Protein AF-A0A2D5E9H7-F1 (afdb_monomer_lite)

Foldseek 3Di:
DLLVCLLVLLLVLLVCLVVVDQVCNLVSQLVSLVVSLVSLVVVVVVDPCLPPPDFAWVVHQVPPPVFDCPDVVVPDTDDDTATNVLSVQLNVLSVVRNVVSVVCPVVDDPPNSVVSSVSSNVNSVSNVVRD

Radius of gyration: 16.32 Å; chains: 1; bounding box: 43×21×49 Å

Structure (mmCIF, N/CA/C/O backbone):
data_AF-A0A2D5E9H7-F1
#
_entry.id   AF-A0A2D5E9H7-F1
#
loop_
_atom_site.group_PDB
_atom_site.id
_atom_site.type_symbol
_atom_site.label_atom_id
_atom_site.label_alt_id
_atom_site.label_comp_id
_atom_site.label_asym_id
_atom_site.label_entity_id
_atom_site.label_seq_id
_atom_site.pdbx_PDB_ins_code
_atom_site.Cartn_x
_atom_site.Cartn_y
_atom_site.Cartn_z
_atom_site.occupancy
_atom_site.B_iso_or_equiv
_atom_site.auth_seq_id
_atom_site.auth_comp_id
_atom_site.auth_asym_id
_atom_site.auth_atom_id
_atom_site.pdbx_PDB_model_num
ATOM 1 N N . MET A 1 1 ? 1.501 -7.244 -15.208 1.00 68.56 1 MET A N 1
ATOM 2 C CA . MET A 1 1 ? 0.695 -8.131 -14.317 1.00 68.56 1 MET A CA 1
ATOM 3 C C . MET A 1 1 ? 0.941 -7.971 -12.800 1.00 68.56 1 MET A C 1
ATOM 5 O O . MET A 1 1 ? -0.021 -7.724 -12.085 1.00 68.56 1 MET A O 1
ATOM 9 N N . SER A 1 2 ? 2.163 -8.101 -12.262 1.00 82.38 2 SER A N 1
ATOM 10 C CA . SER A 1 2 ? 2.421 -8.115 -10.796 1.00 82.38 2 SER A CA 1
ATOM 11 C C . SER A 1 2 ? 2.078 -6.809 -10.056 1.00 82.38 2 SER A C 1
ATOM 13 O O . SER A 1 2 ? 1.568 -6.857 -8.935 1.00 82.38 2 SER A O 1
ATOM 15 N N . LEU A 1 3 ? 2.314 -5.656 -10.692 1.00 88.81 3 LEU A N 1
ATOM 16 C CA . LEU A 1 3 ? 2.046 -4.321 -10.137 1.00 88.81 3 LEU A CA 1
ATOM 17 C C . LEU A 1 3 ? 0.547 -4.040 -9.944 1.00 88.81 3 LEU A C 1
ATOM 19 O O . LEU A 1 3 ? 0.152 -3.426 -8.957 1.00 88.81 3 LEU A O 1
ATOM 23 N N . TRP A 1 4 ? -0.307 -4.575 -10.820 1.00 91.50 4 TRP A N 1
ATOM 24 C CA . TRP A 1 4 ? -1.762 -4.469 -10.675 1.00 91.50 4 TRP A CA 1
ATOM 25 C C . TRP A 1 4 ? -2.259 -5.097 -9.378 1.00 91.50 4 TRP A C 1
ATOM 27 O O . TRP A 1 4 ? -3.125 -4.537 -8.714 1.00 91.50 4 TRP A O 1
ATOM 37 N N . ILE A 1 5 ? -1.689 -6.239 -8.989 1.00 93.38 5 ILE A N 1
ATOM 38 C CA . ILE A 1 5 ? -2.057 -6.912 -7.741 1.00 93.38 5 ILE A CA 1
ATOM 39 C C . ILE A 1 5 ? -1.710 -6.023 -6.544 1.00 93.38 5 ILE A C 1
ATOM 41 O O . ILE A 1 5 ? -2.495 -5.950 -5.606 1.00 93.38 5 ILE A O 1
ATOM 45 N N . LEU A 1 6 ? -0.600 -5.282 -6.599 1.00 93.44 6 LEU A N 1
ATOM 46 C CA . LEU A 1 6 ? -0.214 -4.359 -5.533 1.00 93.44 6 LEU A CA 1
ATOM 47 C C . LEU A 1 6 ? -1.242 -3.230 -5.332 1.00 93.44 6 LEU A C 1
ATOM 49 O O . LEU A 1 6 ? -1.496 -2.842 -4.195 1.00 93.44 6 LEU A O 1
ATOM 53 N N . LEU A 1 7 ? -1.878 -2.756 -6.409 1.00 94.00 7 LEU A N 1
ATOM 54 C CA . LEU A 1 7 ? -2.955 -1.760 -6.343 1.00 94.00 7 LEU A CA 1
ATOM 55 C C . LEU A 1 7 ? -4.304 -2.385 -5.958 1.00 94.00 7 LEU A C 1
ATOM 57 O O . LEU A 1 7 ? -5.057 -1.833 -5.160 1.00 94.00 7 LEU A O 1
ATOM 61 N N . LEU A 1 8 ? -4.629 -3.556 -6.503 1.00 95.81 8 LEU A N 1
ATOM 62 C CA . LEU A 1 8 ? -5.942 -4.169 -6.314 1.00 95.81 8 LEU A CA 1
ATOM 63 C C . LEU A 1 8 ? -6.102 -4.843 -4.950 1.00 95.81 8 LEU A C 1
ATOM 65 O O . LEU A 1 8 ? -7.211 -4.869 -4.429 1.00 95.81 8 LEU A O 1
ATOM 69 N N . LEU A 1 9 ? -5.039 -5.372 -4.341 1.00 96.62 9 LEU A N 1
ATOM 70 C CA . LEU A 1 9 ? -5.119 -6.082 -3.058 1.00 96.62 9 LEU A CA 1
ATOM 71 C C . LEU A 1 9 ? -5.678 -5.209 -1.914 1.00 96.62 9 LEU A C 1
ATOM 73 O O . LEU A 1 9 ? -6.650 -5.634 -1.271 1.00 96.62 9 LEU A O 1
ATOM 77 N N . PRO A 1 10 ? -5.164 -3.990 -1.651 1.00 97.12 10 PRO A N 1
ATOM 78 C CA . PRO A 1 10 ? -5.764 -3.105 -0.653 1.00 97.12 10 PRO A CA 1
ATOM 79 C C . PRO A 1 10 ? -7.203 -2.703 -1.022 1.00 97.12 10 PRO A C 1
ATOM 81 O O . PRO A 1 10 ? -8.069 -2.667 -0.147 1.00 97.12 10 PRO A O 1
ATOM 84 N N . LEU A 1 11 ? -7.518 -2.511 -2.306 1.00 97.38 11 LEU A N 1
ATOM 85 C CA . LEU A 1 11 ? -8.879 -2.194 -2.750 1.00 97.38 11 LEU A CA 1
ATOM 86 C C . LEU A 1 11 ? -9.869 -3.352 -2.520 1.00 97.38 11 LEU A C 1
ATOM 88 O O . LEU A 1 11 ? -10.980 -3.149 -2.027 1.00 97.38 11 LEU A O 1
ATOM 92 N N . VAL A 1 12 ? -9.456 -4.586 -2.811 1.00 97.88 12 VAL A N 1
ATOM 93 C CA . VAL A 1 12 ? -10.225 -5.800 -2.509 1.00 97.88 12 VAL A CA 1
ATOM 94 C C . VAL A 1 12 ? -10.396 -5.942 -1.001 1.00 97.88 12 VAL A C 1
ATOM 96 O O . VAL A 1 12 ? -11.496 -6.231 -0.536 1.00 97.88 12 VAL A O 1
ATOM 99 N N . THR A 1 13 ? -9.356 -5.659 -0.216 1.00 97.44 13 THR A N 1
ATOM 100 C CA . THR A 1 13 ? -9.448 -5.641 1.251 1.00 97.44 13 THR A CA 1
ATOM 101 C C . THR A 1 13 ? -10.507 -4.641 1.723 1.00 97.44 13 THR A C 1
ATOM 103 O O . THR A 1 13 ? -11.353 -4.998 2.543 1.00 97.44 13 THR A O 1
ATOM 106 N N . ALA A 1 14 ? -10.531 -3.422 1.172 1.00 97.44 14 ALA A N 1
ATOM 107 C CA . ALA A 1 14 ? -11.583 -2.436 1.434 1.00 97.44 14 ALA A CA 1
ATOM 108 C C . ALA A 1 14 ? -12.986 -2.981 1.114 1.00 97.44 14 ALA A C 1
ATOM 110 O O . ALA A 1 14 ? -13.894 -2.872 1.943 1.00 97.44 14 ALA A O 1
ATOM 111 N N . ALA A 1 15 ? -13.171 -3.622 -0.042 1.00 97.12 15 ALA A N 1
ATOM 112 C CA . ALA A 1 15 ? -14.451 -4.229 -0.407 1.00 97.12 15 ALA A CA 1
ATOM 113 C C . ALA A 1 15 ? -14.870 -5.334 0.583 1.00 97.12 15 ALA A C 1
ATOM 115 O O . ALA A 1 15 ? -16.011 -5.352 1.051 1.00 97.12 15 ALA A O 1
ATOM 116 N N . VAL A 1 16 ? -13.938 -6.205 0.983 1.00 97.12 16 VAL A N 1
ATOM 117 C CA . VAL A 1 16 ? -14.181 -7.278 1.962 1.00 97.12 16 VAL A CA 1
ATOM 118 C C . VAL A 1 16 ? -14.518 -6.711 3.346 1.00 97.12 16 VAL A C 1
ATOM 120 O O . VAL A 1 16 ? -15.416 -7.229 4.008 1.00 97.12 16 VAL A O 1
ATOM 123 N N . ILE A 1 17 ? -13.885 -5.614 3.778 1.00 96.56 17 ILE A N 1
ATOM 124 C CA . ILE A 1 17 ? -14.272 -4.897 5.008 1.00 96.56 17 ILE A CA 1
ATOM 125 C C . ILE A 1 17 ? -15.713 -4.378 4.894 1.00 96.56 17 ILE A C 1
ATOM 127 O O . ILE A 1 17 ? -16.488 -4.485 5.848 1.00 96.56 17 ILE A O 1
ATOM 131 N N . GLY A 1 18 ? -16.088 -3.859 3.721 1.00 94.88 18 GLY A N 1
ATOM 132 C CA . GLY A 1 18 ? -17.453 -3.444 3.409 1.00 94.88 18 GLY A CA 1
ATOM 133 C C . GLY A 1 18 ? -18.477 -4.564 3.609 1.00 94.88 18 GLY A C 1
ATOM 134 O O . GLY A 1 18 ? -19.539 -4.347 4.185 1.00 94.88 18 GLY A O 1
ATOM 135 N N . LEU A 1 19 ? -18.153 -5.786 3.203 1.00 94.69 19 LEU A N 1
ATOM 136 C CA . LEU A 1 19 ? -19.059 -6.930 3.337 1.00 94.69 19 LEU A CA 1
ATOM 137 C C . LEU A 1 19 ? -18.998 -7.587 4.732 1.00 94.69 19 LEU A C 1
ATOM 139 O O . LEU A 1 19 ? -19.979 -8.168 5.187 1.00 94.69 19 LEU A O 1
ATOM 143 N N . GLY A 1 20 ? -17.864 -7.485 5.432 1.00 87.75 20 GLY A N 1
ATOM 144 C CA . GLY A 1 20 ? -17.569 -8.217 6.671 1.00 87.75 20 GLY A CA 1
ATOM 145 C C . GLY A 1 20 ? -18.115 -7.621 7.977 1.00 87.75 20 GLY A C 1
ATOM 146 O O . GLY A 1 20 ? -17.979 -8.251 9.030 1.00 87.75 20 GLY A O 1
ATOM 147 N N . GLY A 1 21 ? -18.727 -6.432 7.934 1.00 86.38 21 GLY A N 1
ATOM 148 C CA . GLY A 1 21 ? -19.293 -5.746 9.104 1.00 86.38 21 GLY A CA 1
ATOM 149 C C . GLY A 1 21 ? -18.247 -5.169 10.076 1.00 86.38 21 GLY A C 1
ATOM 150 O O . GLY A 1 21 ? -17.046 -5.418 9.973 1.00 86.38 21 GLY A O 1
ATOM 151 N N . GLU A 1 22 ? -18.689 -4.381 11.064 1.00 88.56 22 GLU A N 1
ATOM 152 C CA . GLU A 1 22 ? -17.767 -3.614 11.923 1.00 88.56 22 GLU A CA 1
ATOM 153 C C . GLU A 1 22 ? -16.830 -4.466 12.784 1.00 88.56 22 GLU A C 1
ATOM 155 O O . GLU A 1 22 ? -15.679 -4.094 13.013 1.00 88.56 22 GLU A O 1
ATOM 160 N N . ARG A 1 23 ? -17.319 -5.601 13.299 1.00 88.44 23 ARG A N 1
ATOM 161 C CA . ARG A 1 23 ? -16.564 -6.414 14.263 1.00 88.44 23 ARG A CA 1
ATOM 162 C C . ARG A 1 23 ? -15.324 -7.046 13.630 1.00 88.44 23 ARG A C 1
ATOM 164 O O . ARG A 1 23 ? -14.331 -7.237 14.323 1.00 88.44 23 ARG A O 1
ATOM 171 N N . ARG A 1 24 ? -15.385 -7.354 12.328 1.00 93.25 24 ARG A N 1
ATOM 172 C CA . ARG A 1 24 ? -14.297 -7.995 11.572 1.00 93.25 24 ARG A CA 1
ATOM 173 C C . ARG A 1 24 ? -13.419 -7.002 10.817 1.00 93.25 24 ARG A C 1
ATOM 175 O O . ARG A 1 24 ? -12.324 -7.385 10.421 1.00 93.25 24 ARG A O 1
ATOM 182 N N . ALA A 1 25 ? -13.853 -5.748 10.664 1.00 94.31 25 ALA A N 1
ATOM 183 C CA . ALA A 1 25 ? -13.144 -4.724 9.895 1.00 94.31 25 ALA A CA 1
ATOM 184 C C . ALA A 1 25 ? -11.652 -4.628 10.252 1.00 94.31 25 ALA A C 1
ATOM 186 O O . ALA A 1 25 ? -10.808 -4.619 9.365 1.00 94.31 25 ALA A O 1
ATOM 187 N N . ARG A 1 26 ? -11.328 -4.660 11.550 1.00 93.69 26 ARG A N 1
ATOM 188 C CA . ARG A 1 26 ? -9.948 -4.616 12.063 1.00 93.69 26 ARG A CA 1
ATOM 189 C C . ARG A 1 26 ? -9.104 -5.803 11.615 1.00 93.69 26 ARG A C 1
ATOM 191 O O . ARG A 1 26 ? -8.014 -5.625 11.087 1.00 93.69 26 ARG A O 1
ATOM 198 N N . SER A 1 27 ? -9.609 -7.015 11.834 1.00 95.62 27 SER A N 1
ATOM 199 C CA . SER A 1 27 ? -8.893 -8.244 11.489 1.00 95.62 27 SER A CA 1
ATOM 200 C C . SER A 1 27 ? -8.702 -8.367 9.981 1.00 95.62 27 SER A C 1
ATOM 202 O O . SER A 1 27 ? -7.617 -8.727 9.542 1.00 95.62 27 SER A O 1
ATOM 204 N N . ILE A 1 28 ? -9.721 -8.012 9.191 1.00 97.12 28 ILE A N 1
ATOM 205 C CA . ILE A 1 28 ? -9.636 -8.017 7.725 1.00 97.12 28 ILE A CA 1
ATOM 206 C C . ILE A 1 28 ? -8.611 -6.980 7.250 1.00 97.12 28 ILE A C 1
ATOM 208 O O . ILE A 1 28 ? -7.756 -7.314 6.439 1.00 97.12 28 ILE A O 1
ATOM 212 N N . ALA A 1 29 ? -8.648 -5.756 7.787 1.00 97.06 29 ALA A N 1
ATOM 213 C CA . ALA A 1 29 ? -7.686 -4.702 7.464 1.00 97.06 29 ALA A CA 1
ATOM 214 C C . ALA A 1 29 ? -6.244 -5.107 7.791 1.00 97.06 29 ALA A C 1
ATOM 216 O O . ALA A 1 29 ? -5.340 -4.817 7.016 1.00 97.06 29 ALA A O 1
ATOM 217 N N . LEU A 1 30 ? -6.033 -5.788 8.921 1.00 97.81 30 LEU A N 1
ATOM 218 C CA . LEU A 1 30 ? -4.715 -6.256 9.342 1.00 97.81 30 LEU A CA 1
ATOM 219 C C . LEU A 1 30 ? -4.198 -7.380 8.437 1.00 97.81 30 LEU A C 1
ATOM 221 O O . LEU A 1 30 ? -3.062 -7.336 7.983 1.00 97.81 30 LEU A O 1
ATOM 225 N N . VAL A 1 31 ? -5.034 -8.381 8.147 1.00 98.00 31 VAL A N 1
ATOM 226 C CA . VAL A 1 31 ? -4.661 -9.477 7.240 1.00 98.00 31 VAL A CA 1
ATOM 227 C C . VAL A 1 31 ? -4.385 -8.940 5.837 1.00 98.00 31 VAL A C 1
ATOM 229 O O . VAL A 1 31 ? -3.379 -9.303 5.236 1.00 98.00 31 VAL A O 1
ATOM 232 N N . GLY A 1 32 ? -5.237 -8.044 5.335 1.00 97.69 32 GLY A N 1
ATOM 233 C CA . GLY A 1 32 ? -5.053 -7.422 4.028 1.00 97.69 32 GLY A CA 1
ATOM 234 C C . GLY A 1 32 ? -3.793 -6.565 3.952 1.00 97.69 32 GLY A C 1
ATOM 235 O O . GLY A 1 32 ? -3.053 -6.680 2.983 1.00 97.69 32 GLY A O 1
ATOM 236 N N . SER A 1 33 ? -3.474 -5.776 4.984 1.00 97.81 33 SER A N 1
ATOM 237 C CA . SER A 1 33 ? -2.244 -4.973 4.994 1.00 97.81 33 SER A CA 1
ATOM 238 C C . SER A 1 33 ? -0.977 -5.829 5.041 1.00 97.81 33 SER A C 1
ATOM 240 O O . SER A 1 33 ? -0.030 -5.541 4.311 1.00 97.81 33 SER A O 1
ATOM 242 N N . PHE A 1 34 ? -0.966 -6.922 5.812 1.00 98.38 34 PHE A N 1
ATOM 243 C CA . PHE A 1 34 ? 0.135 -7.889 5.777 1.00 98.38 34 PHE A CA 1
ATOM 244 C C . PHE A 1 34 ? 0.236 -8.624 4.437 1.00 98.38 34 PHE A C 1
ATOM 246 O O . PHE A 1 34 ? 1.345 -8.864 3.967 1.00 98.38 34 PHE A O 1
ATOM 253 N N . ALA A 1 35 ? -0.889 -8.955 3.799 1.00 98.06 35 ALA A N 1
ATOM 254 C CA . ALA A 1 35 ? -0.891 -9.561 2.470 1.00 98.06 35 ALA A CA 1
ATOM 255 C C . ALA A 1 35 ? -0.317 -8.605 1.409 1.00 98.06 35 ALA A C 1
ATOM 257 O O . ALA A 1 35 ? 0.524 -9.020 0.612 1.00 98.06 35 ALA A O 1
ATOM 258 N N . THR A 1 36 ? -0.692 -7.319 1.440 1.00 97.62 36 THR A N 1
ATOM 259 C CA . THR A 1 36 ? -0.113 -6.290 0.559 1.00 97.62 36 THR A CA 1
ATOM 260 C C . THR A 1 36 ? 1.386 -6.138 0.806 1.00 97.62 36 THR A C 1
ATOM 262 O O . THR A 1 36 ? 2.161 -6.101 -0.146 1.00 97.62 36 THR A O 1
ATOM 265 N N . LEU A 1 37 ? 1.811 -6.101 2.074 1.00 98.19 37 LEU A N 1
ATOM 266 C CA . LEU A 1 37 ? 3.224 -6.031 2.446 1.00 98.19 37 LEU A CA 1
ATOM 267 C C . LEU A 1 37 ? 4.009 -7.237 1.915 1.00 98.19 37 LEU A C 1
ATOM 269 O O . LEU A 1 37 ? 5.049 -7.061 1.287 1.00 98.19 37 LEU A O 1
ATOM 273 N N . ALA A 1 38 ? 3.504 -8.454 2.119 1.00 98.00 38 ALA A N 1
ATOM 274 C CA . ALA A 1 38 ? 4.143 -9.669 1.623 1.00 98.00 38 ALA A CA 1
ATOM 275 C C . ALA A 1 38 ? 4.272 -9.654 0.092 1.00 98.00 38 ALA A C 1
ATOM 277 O O . ALA A 1 38 ? 5.324 -10.004 -0.441 1.00 98.00 38 ALA A O 1
ATOM 278 N N . TRP A 1 39 ? 3.234 -9.194 -0.613 1.00 97.75 39 TRP A N 1
ATOM 279 C CA . TRP A 1 39 ? 3.263 -9.069 -2.069 1.00 97.75 39 TRP A CA 1
ATOM 280 C C . TRP A 1 39 ? 4.270 -8.018 -2.552 1.00 97.75 39 TRP A C 1
ATOM 282 O O . TRP A 1 39 ? 5.013 -8.258 -3.502 1.00 97.75 39 TRP A O 1
ATOM 292 N N . ALA A 1 40 ? 4.350 -6.871 -1.878 1.00 96.94 40 ALA A N 1
ATOM 293 C CA . ALA A 1 40 ? 5.327 -5.837 -2.198 1.00 96.94 40 ALA A CA 1
ATOM 294 C C . ALA A 1 40 ? 6.768 -6.306 -1.953 1.00 96.94 40 ALA A C 1
ATOM 296 O O . ALA A 1 40 ? 7.640 -6.057 -2.780 1.00 96.94 40 ALA A O 1
ATOM 297 N N . VAL A 1 41 ? 7.019 -7.040 -0.863 1.00 97.19 41 VAL A N 1
ATOM 298 C CA . VAL A 1 41 ? 8.326 -7.661 -0.593 1.00 97.19 41 VAL A CA 1
ATOM 299 C C . VAL A 1 41 ? 8.658 -8.713 -1.652 1.00 97.19 41 VAL A C 1
ATOM 301 O O . VAL A 1 41 ? 9.792 -8.774 -2.117 1.00 97.19 41 VAL A O 1
ATOM 304 N N . PHE A 1 42 ? 7.679 -9.508 -2.089 1.00 97.00 42 PHE A N 1
ATOM 305 C CA . PHE A 1 42 ? 7.868 -10.445 -3.196 1.00 97.00 42 PHE A CA 1
ATOM 306 C C . PHE A 1 42 ? 8.278 -9.733 -4.491 1.00 97.00 42 PHE A C 1
ATOM 308 O O . PHE A 1 42 ? 9.235 -10.155 -5.137 1.00 97.00 42 PHE A O 1
ATOM 315 N N . ILE A 1 43 ? 7.616 -8.625 -4.836 1.00 95.06 43 ILE A N 1
ATOM 316 C CA . ILE A 1 43 ? 8.006 -7.785 -5.975 1.00 95.06 43 ILE A CA 1
ATOM 317 C C . ILE A 1 43 ? 9.430 -7.248 -5.794 1.00 95.06 43 ILE A C 1
ATOM 319 O O . ILE A 1 43 ? 10.236 -7.340 -6.717 1.00 95.06 43 ILE A O 1
ATOM 323 N N . ALA A 1 44 ? 9.760 -6.745 -4.604 1.00 95.62 44 ALA A N 1
ATOM 324 C CA . ALA A 1 44 ? 11.088 -6.236 -4.288 1.00 95.62 44 ALA A CA 1
ATOM 325 C C . ALA A 1 44 ? 12.185 -7.289 -4.477 1.00 95.62 44 ALA A C 1
ATOM 327 O O . ALA A 1 44 ? 13.223 -6.978 -5.047 1.00 95.62 44 ALA A O 1
ATOM 328 N N . MET A 1 45 ? 11.956 -8.544 -4.087 1.00 94.94 45 MET A N 1
ATOM 329 C CA . MET A 1 45 ? 12.929 -9.624 -4.302 1.00 94.94 45 MET A CA 1
ATOM 330 C C . MET A 1 45 ? 13.168 -9.950 -5.783 1.00 94.94 45 MET A C 1
ATOM 332 O O . MET A 1 45 ? 14.242 -10.429 -6.129 1.00 94.94 45 MET A O 1
ATOM 336 N N . GLN A 1 46 ? 12.182 -9.702 -6.647 1.00 93.06 46 GLN A N 1
ATOM 337 C CA . GLN A 1 46 ? 12.266 -9.959 -8.090 1.00 93.06 46 GLN A CA 1
ATOM 338 C C . GLN A 1 46 ? 12.743 -8.741 -8.892 1.00 93.06 46 GLN A C 1
ATOM 340 O O . GLN A 1 46 ? 12.947 -8.845 -10.101 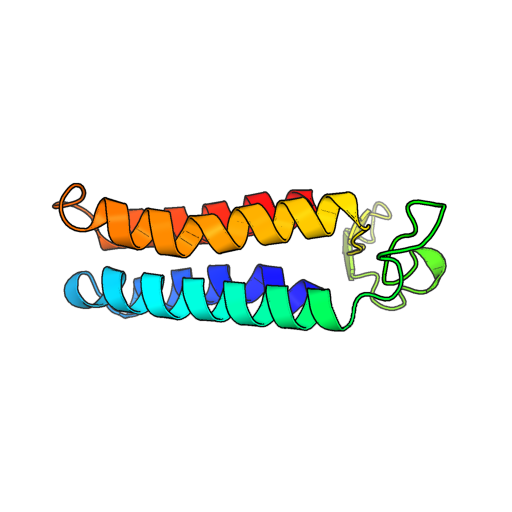1.00 93.06 46 GLN A O 1
ATOM 345 N N . PHE A 1 47 ? 12.878 -7.576 -8.254 1.00 93.06 47 PHE A N 1
ATOM 346 C CA . PHE A 1 47 ? 13.199 -6.334 -8.943 1.00 93.06 47 PHE A CA 1
ATOM 347 C C . PHE A 1 47 ? 14.671 -6.333 -9.408 1.00 93.06 47 PHE A C 1
ATOM 349 O O . PHE A 1 47 ? 15.577 -6.419 -8.577 1.00 93.06 47 PHE A O 1
ATOM 356 N N . PRO A 1 48 ? 14.940 -6.226 -10.724 1.00 90.44 48 PRO A N 1
ATOM 357 C CA . PRO A 1 48 ? 16.282 -6.438 -11.271 1.00 90.44 48 PRO A CA 1
ATOM 358 C C . PRO A 1 48 ? 17.218 -5.230 -11.119 1.00 90.44 48 PRO A C 1
ATOM 360 O O . PRO A 1 48 ? 18.432 -5.383 -11.211 1.00 90.44 48 PRO A O 1
ATOM 363 N N . HIS A 1 49 ? 16.683 -4.026 -10.895 1.00 90.62 49 HIS A N 1
ATOM 364 C CA . HIS A 1 49 ? 17.446 -2.775 -11.000 1.00 90.62 49 HIS A CA 1
ATOM 365 C C . HIS A 1 49 ? 17.854 -2.175 -9.645 1.00 90.62 49 HIS A C 1
ATOM 367 O O . HIS A 1 49 ? 18.072 -0.970 -9.549 1.00 90.62 49 HIS A O 1
ATOM 373 N N . TRP A 1 50 ? 17.973 -2.981 -8.583 1.00 90.50 50 TRP A N 1
ATOM 374 C CA . TRP A 1 50 ? 18.399 -2.476 -7.266 1.00 90.50 50 TRP A CA 1
ATOM 375 C C . TRP A 1 50 ? 19.790 -1.840 -7.280 1.00 90.50 50 TRP A C 1
ATOM 377 O O . TRP A 1 50 ? 20.023 -0.862 -6.577 1.00 90.50 50 TRP A O 1
ATOM 387 N N . SER A 1 51 ? 20.703 -2.400 -8.072 1.00 86.06 51 SER A N 1
ATOM 388 C CA . SER A 1 51 ? 22.088 -1.941 -8.207 1.00 86.06 51 SER A CA 1
ATOM 389 C C . SER A 1 51 ? 22.366 -1.277 -9.556 1.00 86.06 51 SER A C 1
ATOM 391 O O . SER A 1 51 ? 23.525 -1.160 -9.946 1.00 86.06 51 SER A O 1
ATOM 393 N N . ALA A 1 52 ? 21.325 -0.911 -10.310 1.00 82.50 52 ALA A N 1
ATOM 394 C CA . ALA A 1 52 ? 21.510 -0.237 -11.586 1.00 82.50 52 ALA A CA 1
ATOM 395 C C . ALA A 1 52 ? 22.023 1.192 -11.351 1.00 82.50 52 ALA A C 1
ATOM 397 O O . ALA A 1 52 ? 21.521 1.906 -10.486 1.00 82.50 52 ALA A O 1
ATOM 398 N N . GLU A 1 53 ? 23.006 1.624 -12.145 1.00 73.44 53 GLU A N 1
ATOM 399 C CA . GLU A 1 53 ? 23.547 2.992 -12.081 1.00 73.44 53 GLU A CA 1
ATOM 400 C C . GLU A 1 53 ? 22.536 4.051 -12.559 1.00 73.44 53 GLU A C 1
ATOM 402 O O . GLU A 1 53 ? 22.688 5.239 -12.281 1.00 73.44 53 GLU A O 1
ATOM 407 N N . GLN A 1 54 ? 21.492 3.619 -13.272 1.00 77.00 54 GLN A N 1
ATOM 408 C CA . GLN A 1 54 ? 20.411 4.459 -13.775 1.00 77.00 54 GLN A CA 1
ATOM 409 C C . GLN A 1 54 ? 19.058 3.991 -13.232 1.00 77.00 54 GLN A C 1
ATOM 411 O O . GLN A 1 54 ? 18.804 2.792 -13.098 1.00 77.00 54 GLN A O 1
ATOM 416 N N . TRP A 1 55 ? 18.172 4.955 -12.974 1.00 75.94 55 TRP A N 1
ATOM 417 C CA . TRP A 1 55 ? 16.796 4.748 -12.514 1.00 75.94 55 TRP A CA 1
ATOM 418 C C . TRP A 1 55 ? 15.922 4.186 -13.646 1.00 75.94 55 TRP A C 1
ATOM 420 O O . TRP A 1 55 ? 15.179 4.908 -14.307 1.00 75.94 55 TRP A O 1
ATOM 430 N N . LEU A 1 56 ? 16.073 2.890 -13.919 1.00 84.19 56 LEU A N 1
ATOM 431 C CA . LEU A 1 56 ? 15.348 2.187 -14.974 1.00 84.19 56 LEU A CA 1
ATOM 432 C C . LEU A 1 56 ? 14.019 1.636 -14.451 1.00 84.19 56 LEU A C 1
ATOM 434 O O . LEU A 1 56 ? 13.982 0.883 -13.472 1.00 84.19 56 LEU A O 1
ATOM 438 N N . TYR A 1 57 ? 12.936 1.962 -15.158 1.00 86.50 57 TYR A N 1
ATOM 439 C CA . TYR A 1 57 ? 11.610 1.413 -14.889 1.00 86.50 57 TYR A CA 1
ATOM 440 C C . TYR A 1 57 ? 11.567 -0.095 -15.145 1.00 86.50 57 TYR A C 1
ATOM 442 O O . TYR A 1 57 ? 12.146 -0.609 -16.104 1.00 8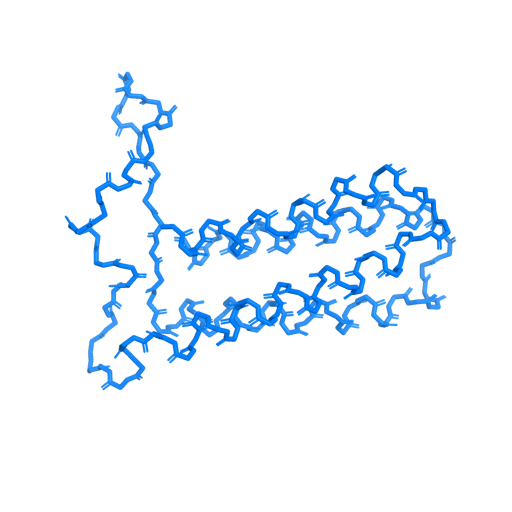6.50 57 TYR A O 1
ATOM 450 N N . TRP A 1 58 ? 10.838 -0.800 -14.288 1.00 86.12 58 TRP A N 1
ATOM 451 C CA . TRP A 1 58 ? 10.497 -2.203 -14.442 1.00 86.12 58 TRP A CA 1
ATOM 452 C C . TRP A 1 58 ? 8.983 -2.395 -14.263 1.00 86.12 58 TRP A C 1
ATOM 454 O O . TRP A 1 58 ? 8.431 -1.994 -13.232 1.00 86.12 58 TRP A O 1
ATOM 464 N N . PRO A 1 59 ? 8.300 -3.036 -15.227 1.00 85.44 59 PRO A N 1
ATOM 465 C CA . PRO A 1 59 ? 8.778 -3.336 -16.585 1.00 85.44 59 PRO A CA 1
ATOM 466 C C . PRO A 1 59 ? 9.183 -2.059 -17.350 1.00 85.44 59 PRO A C 1
ATOM 468 O O . PRO A 1 59 ? 8.695 -0.972 -17.046 1.00 85.44 59 PRO A O 1
ATOM 471 N N . GLY A 1 60 ? 10.098 -2.175 -18.320 1.00 79.38 60 GLY A N 1
ATOM 472 C CA . GLY A 1 60 ? 10.515 -1.026 -19.129 1.00 79.38 60 GLY A CA 1
ATOM 473 C C . GLY A 1 60 ? 9.333 -0.458 -19.918 1.00 79.38 60 GLY A C 1
ATOM 474 O O . GLY A 1 60 ? 8.536 -1.222 -20.455 1.00 79.38 60 GLY A O 1
ATOM 475 N N . LEU A 1 61 ? 9.215 0.870 -20.006 1.00 71.38 61 LEU A N 1
ATOM 476 C CA . LEU A 1 61 ? 8.030 1.553 -20.559 1.00 71.38 61 LEU A CA 1
ATOM 477 C C . LEU A 1 61 ? 7.696 1.147 -22.007 1.00 71.38 61 LEU A C 1
ATOM 479 O O . LEU A 1 61 ? 6.529 1.123 -22.389 1.00 71.38 61 LEU A O 1
ATOM 483 N N . GLU A 1 62 ? 8.709 0.786 -22.796 1.00 67.00 62 GLU A N 1
ATOM 484 C CA . GLU A 1 62 ? 8.554 0.315 -24.181 1.00 67.00 62 GLU A CA 1
ATOM 485 C C . GLU A 1 62 ? 8.115 -1.155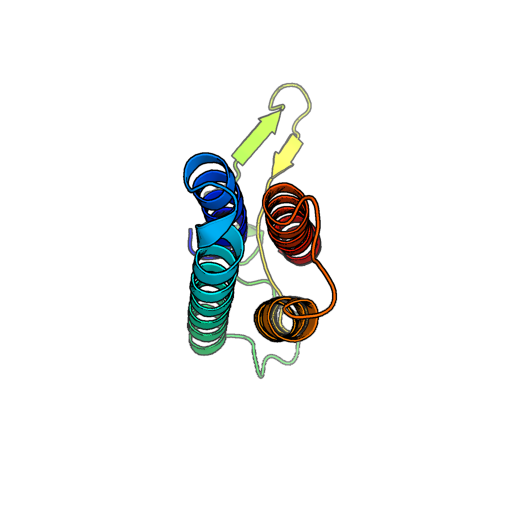 -24.277 1.00 67.00 62 GLU A C 1
ATOM 487 O O . GLU A 1 62 ? 7.571 -1.580 -25.291 1.00 67.00 62 GLU A O 1
ATOM 492 N N . GLN A 1 63 ? 8.340 -1.932 -23.216 1.00 61.81 63 GLN A N 1
ATOM 493 C CA . GLN A 1 63 ? 8.060 -3.369 -23.134 1.00 61.81 63 GLN A CA 1
ATOM 494 C C . GLN A 1 63 ? 6.682 -3.657 -22.524 1.00 61.81 63 GLN A C 1
ATOM 496 O O . GLN A 1 63 ? 6.274 -4.815 -22.427 1.00 61.81 63 GLN A O 1
ATOM 501 N N . VAL A 1 64 ? 5.958 -2.624 -22.079 1.00 63.75 64 VAL A N 1
ATOM 502 C CA . VAL A 1 64 ? 4.613 -2.782 -21.525 1.00 63.75 64 VAL A CA 1
ATOM 503 C C . VAL A 1 64 ? 3.626 -2.987 -22.674 1.00 63.75 64 VAL A C 1
ATOM 505 O O . VAL A 1 64 ? 3.046 -2.035 -23.184 1.00 63.75 64 VAL A O 1
ATOM 508 N N . GLU A 1 65 ? 3.417 -4.242 -23.078 1.00 55.88 65 GLU A N 1
ATOM 509 C CA . GLU A 1 65 ? 2.302 -4.638 -23.959 1.00 55.88 65 GLU A CA 1
ATOM 510 C C . GLU A 1 65 ? 0.931 -4.402 -23.282 1.00 55.88 65 GLU A C 1
ATOM 512 O O . GLU A 1 65 ? -0.071 -4.160 -23.954 1.00 55.88 65 GLU A O 1
ATOM 517 N N . ASP A 1 66 ? 0.905 -4.365 -21.943 1.00 56.41 66 ASP A N 1
ATOM 518 C CA . ASP A 1 66 ? -0.253 -4.091 -21.076 1.00 56.41 66 ASP A CA 1
ATOM 519 C C . ASP A 1 66 ? -0.640 -2.587 -21.035 1.00 56.41 66 ASP A C 1
ATOM 521 O O . ASP A 1 66 ? -0.947 -2.040 -19.973 1.00 56.41 66 ASP A O 1
ATOM 525 N N . GLN A 1 67 ? -0.615 -1.870 -22.163 1.00 66.31 67 GLN A N 1
ATOM 526 C CA . GLN A 1 67 ? -1.145 -0.500 -22.207 1.00 66.31 67 GLN A CA 1
ATOM 527 C C . GLN A 1 67 ? -2.667 -0.558 -22.100 1.00 66.31 67 GLN A C 1
ATOM 529 O O . GLN A 1 67 ? -3.347 -0.786 -23.101 1.00 66.31 67 GLN A O 1
ATOM 534 N N . PHE A 1 68 ? -3.219 -0.340 -20.906 1.00 74.25 68 PHE A N 1
ATOM 535 C CA . PHE A 1 68 ? -4.668 -0.367 -20.729 1.00 74.25 68 PHE A CA 1
ATOM 536 C C . PHE A 1 68 ? -5.267 0.918 -21.325 1.00 74.25 68 PHE A C 1
ATOM 538 O O . PHE A 1 68 ? -4.981 2.016 -20.827 1.00 74.25 68 PHE A O 1
ATOM 545 N N . PRO A 1 69 ? -6.059 0.836 -22.411 1.00 77.94 69 PRO A N 1
ATOM 546 C CA . PRO A 1 69 ? -6.623 2.016 -23.044 1.00 77.94 69 PRO A CA 1
ATOM 547 C C . PRO A 1 69 ? -7.777 2.525 -22.181 1.00 77.94 69 PRO A C 1
ATOM 549 O O . PRO A 1 69 ? -8.901 2.040 -22.274 1.00 77.94 69 PRO A O 1
ATOM 552 N N . VAL A 1 70 ? -7.495 3.505 -21.323 1.00 83.25 70 VAL A N 1
ATOM 553 C CA . VAL A 1 70 ? -8.508 4.101 -20.439 1.00 83.25 70 VAL A CA 1
ATOM 554 C C . VAL A 1 70 ? -9.512 4.902 -21.260 1.00 83.25 70 VAL A C 1
ATOM 556 O O . VAL A 1 70 ? -10.718 4.765 -21.078 1.00 83.25 70 VAL A O 1
ATOM 559 N N . LEU A 1 71 ? -9.012 5.728 -22.185 1.00 84.06 71 LEU A N 1
ATOM 560 C CA . LEU A 1 71 ? -9.845 6.541 -23.063 1.00 84.06 71 LEU A CA 1
ATOM 561 C C . LEU A 1 71 ? -9.202 6.626 -24.460 1.00 84.06 71 LEU A C 1
ATOM 563 O O . LEU A 1 71 ? -8.524 7.606 -24.791 1.00 84.06 71 LEU A O 1
ATOM 567 N N . PRO A 1 72 ? -9.386 5.594 -25.305 1.00 78.25 72 PRO A N 1
ATOM 568 C CA . PRO A 1 72 ? -8.688 5.499 -26.586 1.00 78.25 72 PRO A CA 1
ATOM 569 C C . PRO A 1 72 ? -9.036 6.641 -27.550 1.00 78.25 72 PRO A C 1
ATOM 571 O O . PRO A 1 72 ? -8.191 7.022 -28.352 1.00 78.25 72 PRO A O 1
ATOM 574 N N . GLY A 1 73 ? -10.225 7.247 -27.429 1.00 84.12 73 GLY A N 1
ATOM 575 C CA . GLY A 1 73 ? -10.652 8.377 -28.266 1.00 84.12 73 GLY A CA 1
ATOM 576 C C . GLY A 1 73 ? -9.794 9.643 -28.141 1.00 84.12 73 GLY A C 1
ATOM 577 O O . GLY A 1 73 ? -9.803 10.461 -29.052 1.00 84.12 73 GLY A O 1
ATOM 578 N N . ILE A 1 74 ? -9.030 9.792 -27.053 1.00 89.31 74 ILE A N 1
ATOM 579 C CA . ILE A 1 74 ? -8.077 10.900 -26.846 1.00 89.31 74 ILE A CA 1
ATOM 580 C C . ILE A 1 74 ? -6.627 10.410 -26.712 1.00 89.31 74 ILE A C 1
ATOM 582 O O . ILE A 1 74 ? -5.747 11.175 -26.333 1.00 89.31 74 ILE A O 1
ATOM 586 N N . GLY A 1 75 ? -6.372 9.123 -26.971 1.00 83.50 75 GLY A N 1
ATOM 587 C CA . GLY A 1 75 ? -5.047 8.519 -26.817 1.00 83.50 75 GLY A CA 1
ATOM 588 C C . GLY A 1 75 ? -4.589 8.308 -25.367 1.00 83.50 75 GLY A C 1
ATOM 589 O O . GLY A 1 75 ? -3.407 8.052 -25.155 1.00 83.50 75 GLY A O 1
ATOM 590 N N . LEU A 1 76 ? -5.487 8.383 -24.373 1.00 85.69 76 LEU A N 1
ATOM 591 C CA . LEU A 1 76 ? -5.135 8.188 -22.962 1.00 85.69 76 LEU A CA 1
ATOM 592 C C . LEU A 1 76 ? -4.932 6.702 -22.644 1.00 85.69 76 LEU A C 1
ATOM 594 O O . LEU A 1 76 ? -5.847 5.884 -22.799 1.00 85.69 76 LEU A O 1
ATOM 598 N N . ARG A 1 77 ? -3.740 6.374 -22.145 1.00 84.25 77 ARG A N 1
ATOM 599 C CA . ARG A 1 77 ? -3.317 5.015 -21.796 1.00 84.25 77 ARG A CA 1
ATOM 600 C C . ARG A 1 77 ? -2.739 4.998 -20.391 1.00 84.25 77 ARG A C 1
ATOM 602 O O . ARG A 1 77 ? -2.055 5.939 -20.000 1.00 84.25 77 ARG A O 1
ATOM 609 N N . LEU A 1 78 ? -3.015 3.927 -19.658 1.00 85.19 78 LEU A N 1
ATOM 610 C CA . LEU A 1 78 ? -2.425 3.684 -18.350 1.00 85.19 78 LEU A CA 1
ATOM 611 C C . LEU A 1 78 ? -1.268 2.700 -18.508 1.00 85.19 78 LEU A C 1
ATOM 613 O O . LEU A 1 78 ? -1.446 1.610 -19.054 1.00 85.19 78 LEU A O 1
ATOM 617 N N . ILE A 1 79 ? -0.096 3.117 -18.044 1.00 86.56 79 ILE A N 1
ATOM 618 C CA . ILE A 1 79 ? 1.138 2.337 -18.053 1.00 86.56 79 ILE A CA 1
ATOM 619 C C . ILE A 1 79 ? 1.588 2.258 -16.602 1.00 86.56 79 ILE A C 1
ATOM 621 O O . ILE A 1 79 ? 1.676 3.294 -15.952 1.00 86.56 79 ILE A O 1
ATOM 625 N N . LEU A 1 80 ? 1.827 1.042 -16.112 1.00 88.38 80 LEU A N 1
ATOM 626 C CA . LEU A 1 80 ? 2.333 0.816 -14.761 1.00 88.38 80 LEU A CA 1
ATOM 627 C C . LEU A 1 80 ? 3.801 0.412 -14.825 1.00 88.38 80 LEU A C 1
ATOM 629 O O . LEU A 1 80 ? 4.156 -0.511 -15.565 1.00 88.38 80 LEU A O 1
ATOM 633 N N . GLY A 1 81 ? 4.633 1.053 -14.018 1.00 90.38 81 GLY A N 1
ATOM 634 C CA . GLY A 1 81 ? 6.058 0.782 -13.940 1.00 90.38 81 GLY A CA 1
ATOM 635 C C . GLY A 1 81 ? 6.665 1.389 -12.685 1.00 90.38 81 GLY A C 1
ATOM 636 O O . GLY A 1 81 ? 6.291 2.474 -12.260 1.00 90.38 81 GLY A O 1
ATOM 637 N N . VAL A 1 82 ? 7.643 0.698 -12.103 1.00 92.50 82 VAL A N 1
ATOM 638 C CA . VAL A 1 82 ? 8.342 1.182 -10.904 1.00 92.50 82 VAL A CA 1
ATOM 639 C C . VAL A 1 82 ? 9.831 1.303 -11.179 1.00 92.50 82 VAL A C 1
ATOM 641 O O . VAL A 1 82 ? 10.414 0.432 -11.820 1.00 92.50 82 VAL A O 1
ATOM 644 N N . ASP A 1 83 ? 10.457 2.361 -10.680 1.00 92.44 83 ASP A N 1
ATOM 645 C CA . ASP A 1 83 ? 11.911 2.434 -10.535 1.00 92.44 83 ASP A CA 1
ATOM 646 C C . ASP A 1 83 ? 12.322 2.051 -9.097 1.00 92.44 83 ASP A C 1
ATOM 648 O O . ASP A 1 83 ? 11.482 1.713 -8.254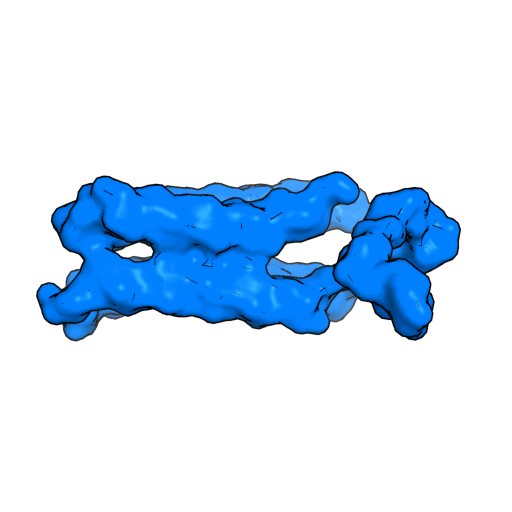 1.00 92.44 83 ASP A O 1
ATOM 652 N N . SER A 1 84 ? 13.621 2.082 -8.797 1.00 93.12 84 SER A N 1
ATOM 653 C CA . SER A 1 84 ? 14.128 1.729 -7.467 1.00 93.12 84 SER A CA 1
ATOM 654 C C . SER A 1 84 ? 13.701 2.709 -6.368 1.00 93.12 84 SER A C 1
ATOM 656 O O . SER A 1 84 ? 13.502 2.266 -5.239 1.00 93.12 84 SER A O 1
ATOM 658 N N . VAL A 1 85 ? 13.513 4.006 -6.649 1.00 93.56 85 VAL A N 1
ATOM 659 C CA . VAL A 1 85 ? 13.044 4.973 -5.633 1.00 93.56 85 VAL A CA 1
ATOM 660 C C . VAL A 1 85 ? 11.565 4.760 -5.347 1.00 93.56 85 VAL A C 1
ATOM 662 O O . VAL A 1 85 ? 11.161 4.613 -4.194 1.00 93.56 85 VAL A O 1
ATOM 665 N N . SER A 1 86 ? 10.755 4.704 -6.394 1.00 94.69 86 SER A N 1
ATOM 666 C CA . SER A 1 86 ? 9.323 4.464 -6.328 1.00 94.69 86 SER A CA 1
ATOM 667 C C . SER A 1 86 ? 9.013 3.155 -5.615 1.00 94.69 86 SER A C 1
ATOM 669 O O . SER A 1 86 ? 8.162 3.133 -4.729 1.00 94.69 86 SER A O 1
ATOM 671 N N . LEU A 1 87 ? 9.758 2.079 -5.890 1.00 95.38 87 LEU A N 1
ATOM 672 C CA . LEU A 1 87 ? 9.569 0.813 -5.187 1.00 95.38 87 LEU A CA 1
ATOM 673 C C . LEU A 1 87 ? 9.891 0.915 -3.686 1.00 95.38 87 LEU A C 1
ATOM 675 O O . LEU A 1 87 ? 9.173 0.332 -2.873 1.00 95.38 87 LEU A O 1
ATOM 679 N N . LEU A 1 88 ? 10.907 1.690 -3.287 1.00 95.94 88 LEU A N 1
ATOM 680 C CA . LEU A 1 88 ? 11.174 1.970 -1.869 1.00 95.94 88 LEU A CA 1
ATOM 681 C C . LEU A 1 88 ? 10.031 2.754 -1.212 1.00 95.94 88 LEU A C 1
ATOM 683 O O . LEU A 1 88 ? 9.661 2.455 -0.076 1.00 95.94 88 LEU A O 1
ATOM 687 N N . LEU A 1 89 ? 9.438 3.719 -1.918 1.00 97.12 89 LEU A N 1
ATOM 688 C CA . LEU A 1 89 ? 8.299 4.498 -1.419 1.00 97.12 89 LEU A CA 1
ATOM 689 C C . LEU A 1 89 ? 7.024 3.651 -1.321 1.00 97.12 89 LEU A C 1
ATOM 691 O O . LEU A 1 89 ? 6.281 3.759 -0.342 1.00 97.12 89 LEU A O 1
ATOM 695 N N . VAL A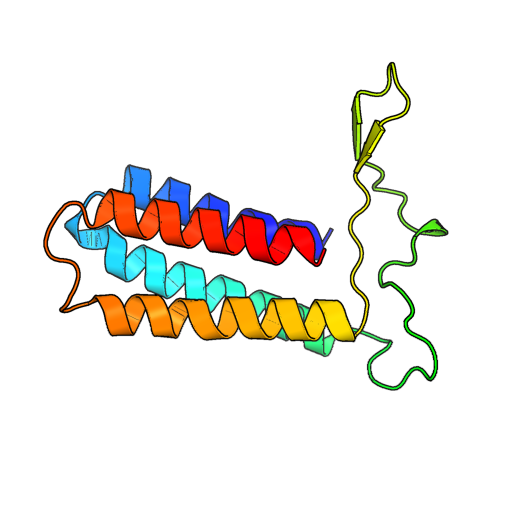 1 90 ? 6.810 2.741 -2.272 1.00 97.25 90 VAL A N 1
ATOM 696 C CA . VAL A 1 90 ? 5.751 1.729 -2.203 1.00 97.25 90 VAL A CA 1
ATOM 697 C C . VAL A 1 90 ? 5.956 0.827 -0.988 1.00 97.25 90 VAL A C 1
ATOM 699 O O . VAL A 1 90 ? 5.013 0.646 -0.218 1.00 97.25 90 VAL A O 1
ATOM 702 N N . LEU A 1 91 ? 7.169 0.300 -0.780 1.00 97.56 91 LEU A N 1
ATOM 703 C CA . LEU A 1 91 ? 7.507 -0.533 0.380 1.00 97.56 91 LEU A CA 1
ATOM 704 C C . LEU A 1 91 ? 7.279 0.213 1.697 1.00 97.56 91 LEU A C 1
ATOM 706 O O . LEU A 1 91 ? 6.667 -0.335 2.612 1.00 97.56 91 LEU A O 1
ATOM 710 N N . LEU A 1 92 ? 7.706 1.474 1.785 1.00 97.88 92 LEU A N 1
ATOM 711 C CA . LEU A 1 92 ? 7.463 2.319 2.950 1.00 97.88 92 LEU A CA 1
ATOM 712 C C . LEU A 1 92 ? 5.963 2.444 3.242 1.00 97.88 92 LEU A C 1
ATOM 714 O O . LEU A 1 92 ? 5.542 2.186 4.370 1.00 97.88 92 LEU A O 1
ATOM 718 N N . ASN A 1 93 ? 5.150 2.782 2.235 1.00 97.62 93 ASN A N 1
ATOM 719 C CA . ASN A 1 93 ? 3.698 2.892 2.381 1.00 97.62 93 ASN A CA 1
ATOM 720 C C . ASN A 1 93 ? 3.096 1.595 2.944 1.00 97.62 93 ASN A C 1
ATOM 722 O O . ASN A 1 93 ? 2.414 1.616 3.968 1.00 97.62 93 ASN A O 1
ATOM 726 N N . VAL A 1 94 ? 3.389 0.447 2.329 1.00 97.12 94 VAL A N 1
ATOM 727 C CA . VAL A 1 94 ? 2.783 -0.836 2.728 1.00 97.12 94 VAL A CA 1
ATOM 728 C C . VAL A 1 94 ? 3.322 -1.381 4.055 1.00 97.12 94 VAL A C 1
ATOM 730 O O . VAL A 1 94 ? 2.600 -2.116 4.723 1.00 97.12 94 VAL A O 1
ATOM 733 N N . ILE A 1 95 ? 4.532 -0.998 4.484 1.00 98.06 95 ILE A N 1
ATOM 734 C CA . ILE A 1 95 ? 5.055 -1.282 5.834 1.00 98.06 95 ILE A CA 1
ATOM 735 C C . ILE A 1 95 ? 4.307 -0.462 6.891 1.00 98.06 95 ILE A C 1
ATOM 737 O O . ILE A 1 95 ? 4.007 -0.969 7.974 1.00 98.06 95 ILE A O 1
ATOM 741 N N . LEU A 1 96 ? 3.977 0.796 6.590 1.00 97.62 96 LEU A N 1
ATOM 742 C CA . LEU A 1 96 ? 3.247 1.659 7.519 1.00 97.62 96 LEU A CA 1
ATOM 743 C C . LEU A 1 96 ? 1.803 1.193 7.726 1.00 97.62 96 LEU A C 1
ATOM 745 O O . LEU A 1 96 ? 1.279 1.314 8.830 1.00 97.62 96 LEU A O 1
ATOM 749 N N . MET A 1 97 ? 1.164 0.597 6.720 1.00 97.38 97 MET A N 1
ATOM 750 C CA . MET A 1 97 ? -0.232 0.154 6.806 1.00 97.38 97 MET A CA 1
ATOM 751 C C . MET A 1 97 ? -0.566 -0.779 7.985 1.00 97.38 97 MET A C 1
ATOM 753 O O . MET A 1 97 ? -1.496 -0.458 8.732 1.00 97.38 97 MET A O 1
ATOM 757 N N . PRO A 1 98 ? 0.129 -1.910 8.221 1.00 97.19 98 PRO A N 1
ATOM 758 C CA . PRO A 1 98 ? -0.123 -2.740 9.398 1.00 97.19 98 PRO A CA 1
ATOM 759 C C . PRO A 1 98 ? 0.149 -1.984 10.704 1.00 97.19 98 PRO A C 1
ATOM 761 O O . PRO A 1 98 ? -0.621 -2.136 11.653 1.00 97.19 98 PRO A O 1
ATOM 764 N N . ALA A 1 99 ? 1.162 -1.112 10.750 1.00 97.25 99 ALA A N 1
ATOM 765 C CA . ALA A 1 99 ? 1.428 -0.277 11.920 1.00 97.25 99 ALA A CA 1
ATOM 766 C C . ALA A 1 99 ? 0.280 0.712 12.194 1.00 97.25 99 ALA A C 1
ATOM 768 O O . ALA A 1 99 ? -0.171 0.822 13.333 1.00 97.25 99 ALA A O 1
ATOM 769 N N . CYS A 1 100 ? -0.267 1.365 11.165 1.00 96.62 100 CYS A N 1
ATOM 770 C CA . CYS A 1 100 ? -1.441 2.232 11.276 1.00 96.62 100 CYS A CA 1
ATOM 771 C C . CYS A 1 100 ? -2.678 1.456 11.752 1.00 96.62 100 CYS A C 1
ATOM 773 O O . CYS A 1 100 ? -3.416 1.928 12.621 1.00 96.62 100 CYS A O 1
ATOM 775 N N . VAL A 1 101 ? -2.897 0.242 11.235 1.00 96.69 101 VAL A N 1
ATOM 776 C CA . VAL A 1 101 ? -4.008 -0.613 11.678 1.00 96.69 101 VAL A CA 1
ATOM 777 C C . VAL A 1 101 ? -3.849 -0.988 13.154 1.00 96.69 101 VAL A C 1
ATOM 779 O O . VAL A 1 101 ? -4.796 -0.812 13.920 1.00 96.69 101 VAL A O 1
ATOM 782 N N . LEU A 1 102 ? -2.663 -1.428 13.582 1.00 96.44 102 LEU A N 1
ATOM 783 C CA . LEU A 1 102 ? -2.385 -1.778 14.979 1.00 96.44 102 LEU A CA 1
ATOM 784 C C . LEU A 1 102 ? -2.469 -0.563 15.916 1.00 96.44 102 LEU A C 1
ATOM 786 O O . LEU A 1 102 ? -3.089 -0.646 16.973 1.00 96.44 102 LEU A O 1
ATOM 790 N N . GLY A 1 103 ? -1.921 0.586 15.520 1.00 95.25 103 GLY A N 1
ATOM 791 C CA . GLY A 1 103 ? -1.966 1.819 16.312 1.00 95.25 103 GLY A CA 1
ATOM 792 C C . GLY A 1 103 ? -3.381 2.386 16.473 1.00 95.25 103 GLY A C 1
ATOM 793 O O . GLY A 1 103 ? -3.716 2.964 17.503 1.00 95.25 103 GLY A O 1
ATOM 794 N N . SER A 1 104 ? -4.258 2.165 15.491 1.00 94.50 104 SER A N 1
ATOM 795 C CA . SER A 1 104 ? -5.651 2.637 15.528 1.00 94.50 104 SER A CA 1
ATOM 796 C C . SER A 1 104 ? -6.590 1.805 16.420 1.00 94.50 104 SER A C 1
ATOM 798 O O . SER A 1 104 ? -7.752 2.176 16.604 1.00 94.50 104 SER A O 1
ATOM 800 N N . TRP A 1 105 ? -6.122 0.691 16.998 1.00 90.56 105 TRP A N 1
ATOM 801 C CA . TRP A 1 105 ? -6.981 -0.316 17.638 1.00 90.56 105 TRP A CA 1
ATOM 802 C C . TRP A 1 105 ? -7.754 0.192 18.862 1.00 90.56 105 TRP A C 1
ATOM 804 O O . TRP A 1 105 ? -8.899 -0.214 19.104 1.00 90.56 105 TRP A O 1
ATOM 814 N N . THR A 1 106 ? -7.127 1.070 19.642 1.00 90.75 106 THR A N 1
ATOM 815 C CA . THR A 1 106 ? -7.703 1.696 20.842 1.00 90.75 106 THR A CA 1
ATOM 816 C C . THR A 1 106 ? -8.247 3.097 20.562 1.00 90.75 106 THR A C 1
ATOM 818 O O . THR A 1 106 ? -9.177 3.529 21.247 1.00 90.75 106 THR A O 1
ATOM 821 N N . ALA A 1 107 ? -7.713 3.774 19.541 1.00 93.19 107 ALA A N 1
ATOM 822 C CA . ALA A 1 107 ? -8.088 5.132 19.160 1.00 93.19 107 ALA A CA 1
ATOM 823 C C . ALA A 1 107 ? -9.444 5.193 18.435 1.00 93.19 107 ALA A C 1
ATOM 825 O O . ALA A 1 107 ? -10.270 6.048 18.747 1.00 93.19 107 ALA A O 1
ATOM 826 N N . ILE A 1 108 ? -9.710 4.270 17.502 1.00 92.69 108 ILE A N 1
ATOM 827 C CA . ILE A 1 108 ? -10.922 4.304 16.669 1.00 92.69 108 ILE A CA 1
ATOM 828 C C . ILE A 1 108 ? -12.011 3.412 17.269 1.00 92.69 108 ILE A C 1
ATOM 830 O O . ILE A 1 108 ? -11.966 2.179 17.167 1.00 92.69 108 ILE A O 1
ATOM 834 N N . LYS A 1 109 ? -13.005 4.044 17.901 1.00 89.56 109 LYS A N 1
ATOM 835 C CA . LYS A 1 109 ? -14.128 3.366 18.574 1.00 89.56 109 LYS A CA 1
ATOM 836 C C . LYS A 1 109 ? -15.421 3.371 17.758 1.00 89.56 109 LYS A C 1
ATOM 838 O O . LYS A 1 109 ? -16.134 2.373 17.781 1.00 89.56 109 LYS A O 1
ATOM 843 N N . GLU A 1 110 ? -15.670 4.428 16.994 1.00 91.56 110 GLU A N 1
ATOM 844 C CA . GLU A 1 110 ? -16.868 4.596 16.165 1.00 91.56 110 GLU A CA 1
ATOM 845 C C . GLU A 1 110 ? -16.534 4.482 14.676 1.00 91.56 110 GLU A C 1
ATOM 847 O O . GLU A 1 110 ? -15.401 4.755 14.275 1.00 91.56 110 GLU A O 1
ATOM 852 N N . ARG A 1 111 ? -17.511 4.054 13.860 1.00 92.31 111 ARG A N 1
ATOM 853 C CA . ARG A 1 111 ? -17.397 3.968 12.388 1.00 92.31 111 ARG A CA 1
ATOM 854 C C . ARG A 1 111 ? -16.130 3.250 11.914 1.00 92.31 111 ARG A C 1
ATOM 856 O O . ARG A 1 111 ? -15.455 3.640 10.958 1.00 92.31 111 ARG A O 1
ATOM 863 N N . ARG A 1 112 ? -15.777 2.176 12.630 1.00 93.50 112 ARG A N 1
ATOM 864 C CA . ARG A 1 112 ? -14.534 1.415 12.412 1.00 93.50 112 ARG A CA 1
ATOM 865 C C . ARG A 1 112 ? -14.460 0.881 10.991 1.00 93.50 112 ARG A C 1
ATOM 867 O O . ARG A 1 112 ? -13.393 0.879 10.389 1.00 93.50 112 ARG A O 1
ATOM 874 N N . ARG A 1 113 ? -15.597 0.424 10.467 1.00 94.62 113 ARG A N 1
ATOM 875 C CA . ARG A 1 113 ? -15.699 -0.108 9.112 1.00 94.62 113 ARG A CA 1
ATOM 876 C C . ARG A 1 113 ? -15.268 0.942 8.092 1.00 94.62 113 ARG A C 1
ATOM 878 O O . ARG A 1 113 ? -14.380 0.664 7.296 1.00 94.62 113 ARG A O 1
ATOM 885 N N . GLU A 1 114 ? -15.862 2.129 8.124 1.00 96.06 114 GLU A N 1
ATOM 886 C CA . GLU A 1 114 ? -15.564 3.188 7.162 1.00 96.06 114 GLU A CA 1
ATOM 887 C C . GLU A 1 114 ? -14.126 3.671 7.294 1.00 96.06 114 GLU A C 1
ATOM 889 O O . GLU A 1 114 ? -13.460 3.841 6.278 1.00 96.06 114 GLU A O 1
ATOM 894 N N . PHE A 1 115 ? -13.620 3.814 8.523 1.00 96.62 115 PHE A N 1
ATOM 895 C CA . PHE A 1 115 ? -12.222 4.171 8.750 1.00 96.62 115 PHE A CA 1
ATOM 896 C C . PHE A 1 115 ? -11.265 3.206 8.039 1.00 96.62 115 PHE A C 1
ATOM 898 O O . PHE A 1 115 ? -10.428 3.649 7.258 1.00 96.62 115 PHE A O 1
ATOM 905 N N . TYR A 1 116 ? -11.405 1.891 8.248 1.00 97.19 116 TYR A N 1
ATOM 906 C CA . TYR A 1 116 ? -10.498 0.923 7.623 1.00 97.19 116 TYR A CA 1
ATOM 907 C C . TYR A 1 116 ? -10.701 0.782 6.111 1.00 97.19 116 TYR A C 1
ATOM 909 O O . TYR A 1 116 ? -9.728 0.524 5.408 1.00 97.19 116 TYR A O 1
ATOM 917 N N . ILE A 1 117 ? -11.920 0.984 5.595 1.00 97.75 117 ILE A N 1
ATOM 918 C CA . ILE A 1 117 ? -12.158 1.059 4.143 1.00 97.75 117 ILE A CA 1
ATOM 919 C C . ILE A 1 117 ? -11.350 2.213 3.554 1.00 97.75 117 ILE A C 1
ATOM 921 O O . ILE A 1 117 ? -10.556 1.998 2.642 1.00 97.75 117 ILE A O 1
ATOM 925 N N . TRP A 1 118 ? -11.508 3.419 4.103 1.00 97.69 118 TRP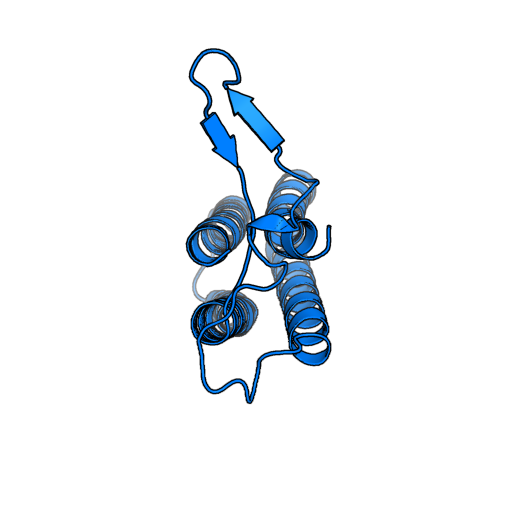 A N 1
ATOM 926 C CA . TRP A 1 118 ? -10.801 4.596 3.607 1.00 97.69 118 TRP A CA 1
ATOM 927 C C . TRP A 1 118 ? -9.295 4.501 3.808 1.00 97.69 118 TRP A C 1
ATOM 929 O O . TRP A 1 118 ? -8.547 4.944 2.945 1.00 97.69 118 TRP A O 1
ATOM 939 N N . LEU A 1 119 ? -8.844 3.859 4.886 1.00 97.38 119 LEU A N 1
ATOM 940 C CA . LEU A 1 119 ? -7.430 3.589 5.118 1.00 97.38 119 LEU A CA 1
ATOM 941 C C . LEU A 1 119 ? -6.842 2.706 4.000 1.00 97.38 119 LEU A C 1
ATOM 943 O O . LEU A 1 119 ? -5.790 3.024 3.452 1.00 97.38 119 LEU A O 1
ATOM 947 N N . MET A 1 120 ? -7.534 1.630 3.612 1.00 98.00 120 MET A N 1
ATOM 948 C CA . MET A 1 120 ? -7.092 0.748 2.522 1.00 98.00 120 MET A CA 1
ATOM 949 C C . MET A 1 120 ? -7.192 1.413 1.138 1.00 98.00 120 MET A C 1
ATOM 951 O O . MET A 1 120 ? -6.297 1.254 0.307 1.00 98.00 120 MET A O 1
ATOM 955 N N . VAL A 1 121 ? -8.235 2.211 0.892 1.00 98.19 121 VAL A N 1
ATOM 956 C CA . VAL A 1 121 ? -8.350 3.018 -0.337 1.00 98.19 121 VAL A CA 1
ATOM 957 C C . VAL A 1 121 ? -7.200 4.023 -0.426 1.00 98.19 121 VAL A C 1
ATOM 959 O O . VAL A 1 121 ? -6.554 4.113 -1.464 1.00 98.19 121 VAL A O 1
ATOM 962 N N . LEU A 1 122 ? -6.880 4.718 0.668 1.00 97.88 122 LEU A N 1
ATOM 963 C CA . LEU A 1 122 ? -5.751 5.645 0.727 1.00 97.88 122 LEU A CA 1
ATOM 964 C C . LEU A 1 122 ? -4.431 4.939 0.404 1.00 97.88 122 LEU A C 1
ATOM 966 O O . LEU A 1 122 ? -3.660 5.448 -0.403 1.00 97.88 122 LEU A O 1
ATOM 970 N N . SER A 1 123 ? -4.198 3.753 0.975 1.00 97.25 123 SER A N 1
ATOM 971 C CA . SER A 1 123 ? -3.017 2.941 0.657 1.00 97.25 123 SER A CA 1
ATOM 972 C C . SER A 1 123 ? -2.901 2.655 -0.840 1.00 97.25 123 SER A C 1
ATOM 974 O O . SER A 1 123 ? -1.822 2.822 -1.404 1.00 97.25 123 SER A O 1
ATOM 976 N N . THR A 1 124 ? -4.023 2.304 -1.480 1.00 97.25 124 THR A N 1
ATOM 977 C CA . THR A 1 124 ? -4.105 2.066 -2.929 1.00 97.25 124 THR A CA 1
ATOM 978 C C . THR A 1 124 ? -3.714 3.315 -3.714 1.00 97.25 124 THR A C 1
ATOM 980 O O . THR A 1 124 ? -2.888 3.235 -4.617 1.00 97.25 124 THR A O 1
ATOM 983 N N . CYS A 1 125 ? -4.273 4.473 -3.353 1.00 97.12 125 CYS A N 1
ATOM 984 C CA . CYS A 1 125 ? -3.988 5.738 -4.026 1.00 97.12 125 CYS A CA 1
ATOM 985 C C . CYS A 1 125 ? -2.519 6.145 -3.882 1.00 97.12 125 CYS A C 1
ATOM 987 O O . CYS A 1 125 ? -1.902 6.521 -4.870 1.00 97.12 125 CYS A O 1
ATOM 989 N N . VAL A 1 126 ? -1.951 6.048 -2.675 1.00 97.31 126 VAL A N 1
ATOM 990 C CA . VAL A 1 126 ? -0.540 6.386 -2.431 1.00 97.31 126 VAL A CA 1
ATOM 991 C C . VAL A 1 126 ? 0.376 5.467 -3.234 1.00 97.31 126 VAL A C 1
ATOM 993 O O . VAL A 1 126 ? 1.273 5.954 -3.913 1.00 97.31 126 VAL A O 1
ATOM 996 N N . SER A 1 127 ? 0.126 4.155 -3.222 1.00 96.25 127 SER A N 1
ATOM 997 C CA . SER A 1 127 ? 0.889 3.215 -4.047 1.00 96.25 127 SER A CA 1
ATOM 998 C C . SER A 1 127 ? 0.723 3.488 -5.543 1.00 96.25 127 SER A C 1
ATOM 1000 O O . SER A 1 127 ? 1.703 3.403 -6.266 1.00 96.25 127 SER A O 1
ATOM 1002 N N . GLY A 1 128 ? -0.471 3.871 -6.002 1.00 94.62 128 GLY A N 1
ATOM 1003 C CA . GLY A 1 128 ? -0.738 4.203 -7.406 1.00 94.62 128 GLY A CA 1
ATOM 1004 C C . GLY A 1 128 ? -0.075 5.485 -7.910 1.00 94.62 128 GLY A C 1
ATOM 1005 O O . GLY A 1 128 ? 0.001 5.678 -9.111 1.00 94.62 128 GLY A O 1
ATOM 1006 N N . VAL A 1 129 ? 0.415 6.365 -7.032 1.00 94.56 129 VAL A N 1
ATOM 1007 C CA . VAL A 1 129 ? 1.228 7.524 -7.452 1.00 94.56 129 VAL A CA 1
ATOM 1008 C C . VAL A 1 129 ? 2.663 7.108 -7.794 1.00 94.56 129 VAL A C 1
ATOM 1010 O O . VAL A 1 129 ? 3.333 7.791 -8.562 1.00 94.56 129 VAL A O 1
ATOM 1013 N N . PHE A 1 130 ? 3.136 5.995 -7.230 1.00 94.12 130 PHE A N 1
ATOM 1014 C CA . PHE A 1 130 ? 4.503 5.494 -7.398 1.00 94.12 130 PHE A CA 1
ATOM 1015 C C . PHE A 1 130 ? 4.602 4.303 -8.367 1.00 94.12 130 PHE A C 1
ATOM 1017 O O . PHE A 1 130 ? 5.681 3.739 -8.527 1.00 94.12 130 PHE A O 1
ATOM 1024 N N . VAL A 1 131 ? 3.491 3.877 -8.970 1.00 89.62 131 VAL A N 1
ATOM 1025 C CA . VAL A 1 131 ? 3.392 2.705 -9.857 1.00 89.62 131 VAL A CA 1
ATOM 1026 C C . VAL A 1 131 ? 2.736 3.122 -11.157 1.00 89.62 131 VAL A C 1
ATOM 1028 O O . VAL A 1 131 ? 3.224 2.672 -12.214 1.00 89.62 131 VAL A O 1
#

Secondary structure (DSSP, 8-state):
-HHHHHHHHHHHHHHHHHHHHHHHHHHHHHHHHHHHHHHHHHHHHH-TTTT-SS---BS-TTT----EEEEGGGTEEE---B-HHHHHHHHHHHHHHHHHHHHHHHH--SSHHHHHHHHHHHHHHHHHH--

Sequence (131 aa):
MSLWILLLLPLVTAAVIGLGGERRARSIALVGSFATLAWAVFIAMQFPHWSAEQWLYWPGLEQVEDQFPVLPGIGLRLILGVDSVSLLLVLLNVILMPACVLGSWTAIKERRREFYIWLMVLSTCVSGVFV

pLDDT: mean 90.95, std 9.06, range [55.88, 98.38]